Protein AF-A0A7W1W755-F1 (afdb_monomer_lite)

Foldseek 3Di:
DVVVVVVVVVCVVCLVVVLVVQLCVVCVPPDDDPVSVVSSVCSVCVVVVVVVVCVVDPDDPVVVVVVVVVVVVVVVCCCPVPVLVVVCVVPVDCVSVVVVVVVVVVVVVVCVVVVD

Radius of gyration: 16.82 Å; chains: 1; bounding box: 41×35×42 Å

Structure (mmCIF, N/CA/C/O backbone):
data_AF-A0A7W1W755-F1
#
_entry.id   AF-A0A7W1W755-F1
#
loop_
_atom_site.group_PDB
_atom_site.id
_atom_site.type_symbol
_atom_site.label_atom_id
_atom_site.label_alt_id
_atom_site.label_comp_id
_atom_site.label_asym_id
_atom_site.label_entity_id
_atom_site.label_seq_id
_atom_site.pdbx_PDB_ins_code
_atom_site.Cartn_x
_atom_site.Cartn_y
_atom_site.Cartn_z
_atom_site.occupancy
_atom_site.B_iso_or_equiv
_atom_site.auth_seq_id
_atom_site.auth_comp_id
_atom_site.auth_asym_id
_atom_site.auth_atom_id
_atom_site.pdbx_PDB_model_num
ATOM 1 N N . TRP A 1 1 ? -17.852 11.282 8.124 1.00 56.34 1 TRP A N 1
ATOM 2 C CA . TRP A 1 1 ? -18.049 11.391 6.661 1.00 56.34 1 TRP A CA 1
ATOM 3 C C . TRP A 1 1 ? -16.796 11.855 5.927 1.00 56.34 1 TRP A C 1
ATOM 5 O O . TRP A 1 1 ? -16.385 11.156 5.014 1.00 56.34 1 TRP A O 1
ATOM 15 N N . GLN A 1 2 ? -16.141 12.948 6.346 1.00 71.06 2 GLN A N 1
ATOM 16 C CA . GLN A 1 2 ? -14.905 13.447 5.709 1.00 71.06 2 GLN A CA 1
ATOM 17 C C . GLN A 1 2 ? -13.780 12.397 5.659 1.00 71.06 2 GLN A C 1
ATOM 19 O O . GLN A 1 2 ? -13.247 12.132 4.588 1.00 71.06 2 GLN A O 1
ATOM 24 N N . THR A 1 3 ? -13.497 11.714 6.773 1.00 75.06 3 THR A N 1
ATOM 25 C CA . THR A 1 3 ? -12.468 10.658 6.835 1.00 75.06 3 THR A CA 1
ATOM 26 C C . THR A 1 3 ? -12.786 9.468 5.928 1.00 75.06 3 THR A C 1
ATOM 28 O O . THR A 1 3 ? -11.896 8.939 5.283 1.00 75.06 3 THR A O 1
ATOM 31 N N . GLY A 1 4 ? -14.059 9.072 5.820 1.00 80.62 4 GLY A N 1
ATOM 32 C CA . GLY A 1 4 ? -14.472 7.958 4.960 1.00 80.62 4 GLY A CA 1
ATOM 33 C C . GLY A 1 4 ? -14.299 8.264 3.472 1.00 80.62 4 GLY A C 1
ATOM 34 O O . GLY A 1 4 ? -13.825 7.412 2.731 1.00 80.62 4 GLY A O 1
ATOM 35 N N . LEU A 1 5 ? -14.615 9.492 3.044 1.00 83.75 5 LEU A N 1
ATOM 36 C CA . LEU A 1 5 ? -14.383 9.932 1.666 1.00 83.75 5 LEU A CA 1
ATOM 37 C C . LEU A 1 5 ? -12.885 10.009 1.344 1.00 83.75 5 LEU A C 1
ATOM 39 O O . LEU A 1 5 ? -12.470 9.575 0.275 1.00 83.75 5 LEU A O 1
ATOM 43 N N . LEU A 1 6 ? -12.075 10.521 2.275 1.00 82.38 6 LEU A N 1
ATOM 44 C CA . LEU A 1 6 ? -10.618 10.562 2.127 1.00 82.38 6 LEU A CA 1
ATOM 45 C C . LEU A 1 6 ? -10.026 9.156 2.014 1.00 82.38 6 LEU A C 1
ATOM 47 O O . LEU A 1 6 ? -9.216 8.913 1.126 1.00 82.38 6 LEU A O 1
ATOM 51 N N . VAL A 1 7 ? -10.467 8.224 2.863 1.00 83.56 7 VAL A N 1
ATOM 52 C CA . VAL A 1 7 ? -10.049 6.817 2.795 1.00 83.56 7 VAL A CA 1
ATOM 53 C C . VAL A 1 7 ? -10.494 6.185 1.477 1.00 83.56 7 VAL A C 1
ATOM 55 O O . VAL A 1 7 ? -9.684 5.534 0.833 1.00 83.56 7 VAL A O 1
ATOM 58 N N . ALA A 1 8 ? -11.727 6.418 1.021 1.00 85.62 8 ALA A N 1
ATOM 59 C CA . ALA A 1 8 ? -12.209 5.887 -0.255 1.00 85.62 8 ALA A CA 1
ATOM 60 C C . ALA A 1 8 ? -11.395 6.410 -1.451 1.00 85.62 8 ALA A C 1
ATOM 62 O O . ALA A 1 8 ? -11.004 5.631 -2.316 1.00 85.62 8 ALA A O 1
ATOM 63 N N . LEU A 1 9 ? -11.092 7.712 -1.482 1.00 84.75 9 LEU A N 1
ATOM 64 C CA . LEU A 1 9 ? -10.237 8.306 -2.513 1.00 84.75 9 LEU A CA 1
ATOM 65 C C . LEU A 1 9 ? -8.808 7.761 -2.449 1.00 84.75 9 LEU A C 1
ATOM 67 O O . LEU A 1 9 ? -8.227 7.466 -3.490 1.00 84.75 9 LEU A O 1
ATOM 71 N N . ALA A 1 10 ? -8.257 7.602 -1.244 1.00 84.00 10 ALA A N 1
ATOM 72 C CA . ALA A 1 10 ? -6.941 7.010 -1.050 1.00 84.00 10 ALA A CA 1
ATOM 73 C C . ALA A 1 10 ? -6.904 5.566 -1.560 1.00 84.00 10 ALA A C 1
ATOM 75 O O . ALA A 1 10 ? -5.961 5.225 -2.268 1.00 84.00 10 ALA A O 1
ATOM 76 N N . VAL A 1 11 ? -7.928 4.756 -1.256 1.00 88.62 11 VAL A N 1
ATOM 77 C CA . VAL A 1 11 ? -8.095 3.388 -1.773 1.00 88.62 11 VAL A CA 1
ATOM 78 C C . VAL A 1 11 ? -8.088 3.391 -3.293 1.00 88.62 11 VAL A C 1
ATOM 80 O O . VAL A 1 11 ? -7.183 2.817 -3.879 1.00 88.62 11 VAL A O 1
ATOM 83 N N . VAL A 1 12 ? -8.985 4.140 -3.936 1.00 87.19 12 VAL A N 1
ATOM 84 C CA . VAL A 1 12 ? -9.052 4.210 -5.409 1.00 87.19 12 VAL A CA 1
ATOM 85 C C . VAL A 1 12 ? -7.715 4.629 -6.039 1.00 87.19 12 VAL A C 1
ATOM 87 O O . VAL A 1 12 ? -7.319 4.092 -7.076 1.00 87.19 12 VAL A O 1
ATOM 90 N N . ALA A 1 13 ? -7.010 5.581 -5.420 1.00 84.88 13 ALA A N 1
ATOM 91 C CA . ALA A 1 13 ? -5.747 6.089 -5.942 1.00 84.88 13 ALA A CA 1
ATOM 92 C C . ALA A 1 13 ? -4.637 5.023 -5.974 1.00 84.88 13 ALA A C 1
ATOM 94 O O . ALA A 1 13 ? -3.887 4.976 -6.951 1.00 84.88 13 ALA A O 1
ATOM 95 N N . HIS A 1 14 ? -4.521 4.174 -4.945 1.00 81.88 14 HIS A N 1
ATOM 96 C CA . HIS A 1 14 ? -3.478 3.139 -4.908 1.00 81.88 14 HIS A CA 1
ATOM 97 C C . HIS A 1 14 ? -3.919 1.793 -5.492 1.00 81.88 14 HIS A C 1
ATOM 99 O O . HIS A 1 14 ? -3.080 1.127 -6.088 1.00 81.88 14 HIS A O 1
ATOM 105 N N . ASP A 1 15 ? -5.210 1.452 -5.449 1.00 87.94 15 ASP A N 1
ATOM 106 C CA . ASP A 1 15 ? -5.773 0.220 -6.035 1.00 87.94 15 ASP A CA 1
ATOM 107 C C . ASP A 1 15 ? -5.490 0.139 -7.548 1.00 87.94 15 ASP A C 1
ATOM 109 O O . ASP A 1 15 ? -5.198 -0.913 -8.104 1.00 87.94 15 ASP A O 1
ATOM 113 N N . SER A 1 16 ? -5.428 1.295 -8.222 1.00 83.00 16 SER A N 1
ATOM 114 C CA . SER A 1 16 ? -4.989 1.376 -9.625 1.00 83.00 16 SER A CA 1
ATOM 115 C C . SER A 1 16 ? -3.539 0.903 -9.830 1.00 83.00 16 SER A C 1
ATOM 117 O O . SER A 1 16 ? -3.210 0.315 -10.862 1.00 83.00 16 SER A O 1
ATOM 119 N N . SER A 1 17 ? -2.658 1.183 -8.867 1.00 84.62 17 SER A N 1
ATOM 120 C CA . SER A 1 17 ? -1.252 0.759 -8.900 1.00 84.62 17 SER A CA 1
ATOM 121 C C . SER A 1 17 ? -1.103 -0.711 -8.501 1.00 84.62 17 SER A C 1
ATOM 123 O O . SER A 1 17 ? -0.311 -1.422 -9.122 1.00 84.62 17 SER A O 1
ATOM 125 N N . ASP A 1 18 ? -1.893 -1.176 -7.531 1.00 86.75 18 ASP A N 1
ATOM 126 C CA . ASP A 1 18 ? -1.929 -2.580 -7.108 1.00 86.75 18 ASP A CA 1
ATOM 127 C C . ASP A 1 18 ? -2.455 -3.485 -8.227 1.00 86.75 18 ASP A C 1
ATOM 129 O O . ASP A 1 18 ? -1.819 -4.494 -8.541 1.00 86.75 18 ASP A O 1
ATOM 133 N N . GLY A 1 19 ? -3.493 -3.061 -8.951 1.00 87.06 19 GLY A N 1
ATOM 134 C CA . GLY A 1 19 ? -3.983 -3.761 -10.135 1.00 87.06 19 GLY A CA 1
ATOM 135 C C . GLY A 1 19 ? -2.907 -3.921 -11.213 1.00 87.06 19 GLY A C 1
ATOM 136 O O . GLY A 1 19 ? -2.712 -5.023 -11.728 1.00 87.06 19 GLY A O 1
ATOM 137 N N . LEU A 1 20 ? -2.143 -2.859 -11.516 1.00 86.00 20 LEU A N 1
ATOM 138 C CA . LEU A 1 20 ? -1.012 -2.916 -12.458 1.00 86.00 20 LEU A CA 1
ATOM 139 C C . LEU A 1 20 ? 0.096 -3.869 -11.985 1.00 86.00 20 LEU A C 1
ATOM 141 O O . LEU A 1 20 ? 0.632 -4.633 -12.792 1.00 86.00 20 LEU A O 1
ATOM 145 N N . ASN A 1 21 ? 0.425 -3.842 -10.692 1.00 85.50 21 ASN A N 1
ATOM 146 C CA . ASN A 1 21 ? 1.412 -4.739 -10.094 1.00 85.50 21 ASN A CA 1
ATOM 147 C C . ASN A 1 21 ? 0.952 -6.206 -10.159 1.00 85.50 21 ASN A C 1
ATOM 149 O O . ASN A 1 21 ? 1.718 -7.086 -10.555 1.00 85.50 21 ASN A O 1
ATOM 153 N N . THR A 1 22 ? -0.324 -6.459 -9.865 1.00 89.50 22 THR A N 1
ATOM 154 C CA . THR A 1 22 ? -0.958 -7.777 -9.947 1.00 89.50 22 THR A CA 1
ATOM 155 C C . THR A 1 22 ? -0.844 -8.351 -11.355 1.00 89.50 22 THR A C 1
ATOM 157 O O . THR A 1 22 ? -0.351 -9.474 -11.510 1.00 89.50 22 THR A O 1
ATOM 160 N N . ILE A 1 23 ? -1.191 -7.584 -12.402 1.00 89.94 23 ILE A N 1
ATOM 161 C CA . ILE A 1 23 ? -1.034 -8.100 -13.771 1.00 89.94 23 ILE A CA 1
ATOM 162 C C . ILE A 1 23 ? 0.432 -8.374 -14.079 1.00 89.94 23 ILE A C 1
ATOM 164 O O . ILE A 1 23 ? 0.733 -9.379 -14.720 1.00 89.94 23 ILE A O 1
ATOM 168 N N . LEU A 1 24 ? 1.340 -7.480 -13.676 1.00 86.56 24 LEU A N 1
ATOM 169 C CA . LEU A 1 24 ? 2.754 -7.589 -14.023 1.00 86.56 24 LEU A CA 1
ATOM 170 C C . LEU A 1 24 ? 3.361 -8.861 -13.428 1.00 86.56 24 LEU A C 1
ATOM 172 O O . LEU A 1 24 ? 4.111 -9.559 -14.107 1.00 86.56 24 LEU A O 1
ATOM 176 N N . ILE A 1 25 ? 2.995 -9.195 -12.191 1.00 87.31 25 ILE A N 1
ATOM 177 C CA . ILE A 1 25 ? 3.456 -10.403 -11.500 1.00 87.31 25 ILE A CA 1
ATOM 178 C C . ILE A 1 25 ? 2.889 -11.668 -12.158 1.00 87.31 25 ILE A C 1
ATOM 180 O O . ILE A 1 25 ? 3.625 -12.637 -12.362 1.00 87.31 25 ILE A O 1
ATOM 184 N N . ILE A 1 26 ? 1.599 -11.666 -12.504 1.00 90.62 26 ILE A N 1
ATOM 185 C CA . ILE A 1 26 ? 0.914 -12.844 -13.059 1.00 90.62 26 ILE A CA 1
ATOM 186 C C . ILE A 1 26 ? 1.360 -13.117 -14.495 1.00 90.62 26 ILE A C 1
ATOM 188 O O . ILE A 1 26 ? 1.705 -14.248 -14.833 1.00 90.62 26 ILE A O 1
ATOM 192 N N . THR A 1 27 ? 1.397 -12.075 -15.323 1.00 91.00 27 THR A N 1
ATOM 193 C CA . THR A 1 27 ? 1.777 -12.178 -16.739 1.00 91.00 27 THR A CA 1
ATOM 194 C C . THR A 1 27 ? 3.287 -12.245 -16.939 1.00 91.00 27 THR A C 1
ATOM 196 O O . THR A 1 27 ? 3.748 -12.685 -17.987 1.00 91.00 27 THR A O 1
ATOM 199 N N . ARG A 1 28 ? 4.081 -11.786 -15.960 1.00 86.75 28 ARG A N 1
ATOM 200 C CA . ARG A 1 28 ? 5.540 -11.603 -16.079 1.00 86.75 28 ARG A CA 1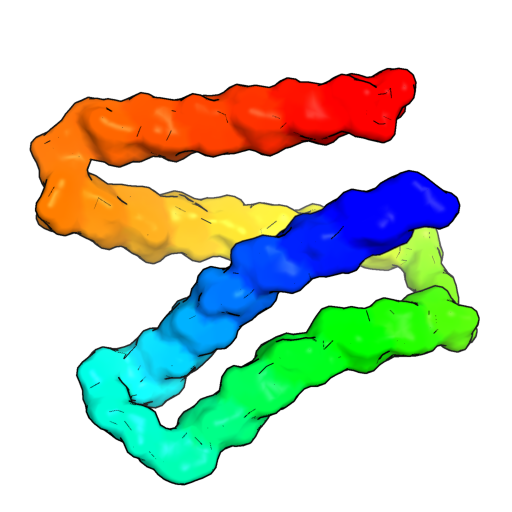
ATOM 201 C C . ARG A 1 28 ? 5.947 -10.744 -17.284 1.00 86.75 28 ARG A C 1
ATOM 203 O O . ARG A 1 28 ? 7.047 -10.898 -17.808 1.00 86.75 28 ARG A O 1
ATOM 210 N N . GLY A 1 29 ? 5.066 -9.835 -17.707 1.00 83.06 29 GLY A N 1
ATOM 211 C CA . GLY A 1 29 ? 5.274 -8.956 -18.860 1.00 83.06 29 GLY A CA 1
ATOM 212 C C . GLY A 1 29 ? 4.773 -9.506 -20.199 1.00 83.06 29 GLY A C 1
ATOM 213 O O . GLY A 1 29 ? 4.910 -8.817 -21.208 1.00 83.06 29 GLY A O 1
ATOM 214 N N . GLU A 1 30 ? 4.179 -10.701 -20.223 1.00 90.19 30 GLU A N 1
ATOM 215 C CA . GLU A 1 30 ? 3.511 -11.247 -21.409 1.00 90.19 30 GLU A CA 1
ATOM 216 C C . GLU A 1 30 ? 2.120 -10.611 -21.638 1.00 90.19 30 GLU A C 1
ATOM 218 O O . GLU A 1 30 ? 1.543 -10.003 -20.730 1.00 90.19 30 GLU A O 1
ATOM 223 N N . PRO A 1 31 ? 1.539 -10.732 -22.848 1.00 89.75 31 PRO A N 1
ATOM 224 C CA . PRO A 1 31 ? 0.178 -10.270 -23.113 1.00 89.75 31 PRO A CA 1
ATOM 225 C C . PRO A 1 31 ? -0.858 -10.951 -22.205 1.00 89.75 31 PRO A C 1
ATOM 227 O O . PRO A 1 31 ? -0.789 -12.158 -21.985 1.00 89.75 31 PRO A O 1
ATOM 230 N N . LEU A 1 32 ? -1.862 -10.192 -21.743 1.00 89.25 32 LEU A N 1
ATOM 231 C CA . LEU A 1 32 ? -2.931 -10.715 -20.881 1.00 89.25 32 LEU A CA 1
ATOM 232 C C . LEU A 1 32 ? -3.622 -11.943 -21.487 1.00 89.25 32 LEU A C 1
ATOM 234 O O . LEU A 1 32 ? -4.199 -11.878 -22.580 1.00 89.25 32 LEU A O 1
ATOM 238 N N . ALA A 1 33 ? -3.694 -13.018 -20.707 1.00 92.00 33 ALA A N 1
ATOM 239 C CA . ALA A 1 33 ? -4.611 -14.115 -20.949 1.00 92.00 33 ALA A CA 1
ATOM 240 C C . ALA A 1 33 ? -5.980 -13.837 -20.304 1.00 92.00 33 ALA A C 1
ATOM 242 O O . ALA A 1 33 ? -6.122 -13.081 -19.343 1.00 92.00 33 ALA A O 1
ATOM 243 N N . LYS A 1 34 ? -7.025 -14.517 -20.797 1.00 89.00 34 LYS A N 1
ATOM 244 C CA . LYS A 1 34 ? -8.384 -14.416 -20.226 1.00 89.00 34 LYS A CA 1
ATOM 245 C C . LYS A 1 34 ? -8.439 -14.808 -18.745 1.00 89.00 34 LYS A C 1
ATOM 247 O O . LYS A 1 34 ? -9.285 -14.295 -18.022 1.00 89.00 34 LYS A O 1
ATOM 252 N N . GLY A 1 35 ? -7.564 -15.721 -18.318 1.00 89.56 35 GLY A N 1
ATOM 253 C CA . GLY A 1 35 ? -7.460 -16.159 -16.927 1.00 89.56 35 GLY A CA 1
ATOM 254 C C . GLY A 1 35 ? -6.913 -15.076 -16.001 1.00 89.56 35 GLY A C 1
ATOM 255 O O . GLY A 1 35 ? -7.354 -14.994 -14.865 1.00 89.56 35 GLY A O 1
ATOM 256 N N . ASP A 1 36 ? -6.040 -14.195 -16.489 1.00 92.12 36 ASP A N 1
ATOM 257 C CA . ASP A 1 36 ? -5.358 -13.196 -15.654 1.00 92.12 36 ASP A CA 1
ATOM 258 C C . ASP A 1 36 ? -6.314 -12.089 -15.191 1.00 92.12 36 ASP A C 1
ATOM 260 O O . ASP A 1 36 ? -6.168 -11.534 -14.103 1.00 92.12 36 ASP A O 1
ATOM 264 N N . ILE A 1 37 ? -7.362 -11.827 -15.982 1.00 91.25 37 ILE A N 1
ATOM 265 C CA . ILE A 1 37 ? -8.420 -10.856 -15.667 1.00 91.25 37 ILE A CA 1
ATOM 266 C C . ILE A 1 37 ? -9.118 -11.201 -14.346 1.00 91.25 37 ILE A C 1
ATOM 268 O O . ILE A 1 37 ? -9.562 -10.294 -13.643 1.00 91.25 37 ILE A O 1
ATOM 272 N N . ILE A 1 38 ? -9.197 -12.485 -13.969 1.00 94.31 38 ILE A N 1
ATOM 273 C CA . ILE A 1 38 ? -9.839 -12.867 -12.706 1.00 94.31 38 ILE A CA 1
ATOM 274 C C . ILE A 1 38 ? -9.121 -12.252 -11.508 1.00 94.31 38 ILE A C 1
ATOM 276 O O . ILE A 1 38 ? -9.778 -11.834 -10.562 1.00 94.31 38 ILE A O 1
ATOM 280 N N . PHE A 1 39 ? -7.795 -12.134 -11.563 1.00 92.69 39 PHE A N 1
ATOM 281 C CA . PHE A 1 39 ? -7.019 -11.555 -10.479 1.00 92.69 39 PHE A CA 1
ATOM 282 C C . PHE A 1 39 ? -7.234 -10.049 -10.383 1.00 92.69 39 PHE A C 1
ATOM 284 O O . PHE A 1 39 ? -7.366 -9.547 -9.278 1.00 92.69 39 PHE A O 1
ATOM 291 N N . LEU A 1 40 ? -7.380 -9.353 -11.515 1.00 91.88 40 LEU A N 1
ATOM 292 C CA . LEU A 1 40 ? -7.731 -7.931 -11.525 1.00 91.88 40 LEU A CA 1
ATOM 293 C C . LEU A 1 40 ? -9.142 -7.683 -10.965 1.00 91.88 40 LEU A C 1
ATOM 295 O O . LEU A 1 40 ? -9.375 -6.700 -10.271 1.00 91.88 40 LEU A O 1
ATOM 299 N N . ILE A 1 41 ? -10.090 -8.585 -11.242 1.00 93.06 41 ILE A N 1
ATOM 300 C CA . ILE A 1 41 ? -11.439 -8.517 -10.662 1.00 93.06 41 ILE A CA 1
ATOM 301 C C . ILE A 1 41 ? -11.390 -8.780 -9.154 1.00 93.06 41 ILE A C 1
ATOM 303 O O . ILE A 1 41 ? -12.053 -8.081 -8.392 1.00 93.06 41 ILE A O 1
ATOM 307 N N . LEU A 1 42 ? -10.633 -9.791 -8.721 1.00 94.31 42 LEU A N 1
ATOM 308 C CA . LEU A 1 42 ? -10.487 -10.116 -7.303 1.00 94.31 42 LEU A CA 1
ATOM 309 C C . LEU A 1 42 ? -9.833 -8.968 -6.530 1.00 94.31 42 LEU A C 1
ATOM 311 O O . LEU A 1 42 ? -10.315 -8.637 -5.451 1.00 94.31 42 LEU A O 1
ATOM 315 N N . ASP A 1 43 ? -8.800 -8.355 -7.104 1.00 92.31 43 ASP A N 1
ATOM 316 C CA . ASP A 1 43 ? -8.118 -7.170 -6.583 1.00 92.31 43 ASP A CA 1
ATOM 317 C C . ASP A 1 43 ? -9.104 -6.004 -6.406 1.00 92.31 43 ASP A C 1
ATOM 319 O O . ASP A 1 43 ? -9.384 -5.613 -5.278 1.00 92.31 43 ASP A O 1
ATOM 323 N N . ALA A 1 44 ? -9.795 -5.587 -7.474 1.00 91.88 44 ALA A N 1
ATOM 324 C CA . ALA A 1 44 ? -10.749 -4.470 -7.429 1.00 91.88 44 ALA A CA 1
ATOM 325 C C . ALA A 1 44 ? -11.948 -4.690 -6.479 1.00 91.88 44 ALA A C 1
ATOM 327 O O . ALA A 1 44 ? -12.543 -3.740 -5.960 1.00 91.88 44 ALA A O 1
ATOM 328 N N . VAL A 1 45 ? -12.364 -5.944 -6.263 1.00 94.31 45 VAL A N 1
ATOM 329 C CA . VAL A 1 45 ? -13.489 -6.279 -5.370 1.00 94.31 45 VAL A CA 1
ATOM 330 C C . VAL A 1 45 ? -13.039 -6.404 -3.911 1.00 94.31 45 VAL A C 1
ATOM 332 O O . VAL A 1 45 ? -13.856 -6.190 -3.008 1.00 94.31 45 VAL A O 1
ATOM 335 N N . ALA A 1 46 ? -11.768 -6.713 -3.644 1.00 92.69 46 ALA A N 1
ATOM 336 C CA . ALA A 1 46 ? -11.271 -6.956 -2.293 1.00 92.69 46 ALA A CA 1
ATOM 337 C C . ALA A 1 46 ? -11.476 -5.763 -1.331 1.00 92.69 46 ALA A C 1
ATOM 339 O O . ALA A 1 46 ? -11.987 -6.002 -0.230 1.00 92.69 46 ALA A O 1
ATOM 340 N N . PRO A 1 47 ? -11.205 -4.491 -1.703 1.00 90.31 47 PRO A N 1
ATOM 341 C CA . PRO A 1 47 ? -11.465 -3.346 -0.830 1.00 90.31 47 PRO A CA 1
ATOM 342 C C . PRO A 1 47 ? -12.953 -3.152 -0.526 1.00 90.31 47 PRO A C 1
ATOM 344 O O . PRO A 1 47 ? -13.326 -2.860 0.612 1.00 90.31 47 PRO A O 1
ATOM 347 N N . VAL A 1 48 ? -13.821 -3.357 -1.523 1.00 91.44 48 VAL A N 1
ATOM 348 C CA . VAL A 1 48 ? -15.280 -3.258 -1.355 1.00 91.44 48 VAL A CA 1
ATOM 349 C C . VAL A 1 48 ? -15.770 -4.337 -0.396 1.00 91.44 48 VAL A C 1
ATOM 351 O O . VAL A 1 48 ? -16.517 -4.049 0.542 1.00 91.44 48 VAL A O 1
ATOM 354 N N . PHE A 1 49 ? -15.312 -5.573 -0.592 1.00 92.88 49 PHE A N 1
ATOM 355 C CA . PHE A 1 49 ? -15.645 -6.692 0.278 1.00 92.88 49 PHE A CA 1
ATOM 356 C C . PHE A 1 49 ? -15.144 -6.468 1.710 1.00 92.88 49 PHE A C 1
ATOM 358 O O . PHE A 1 49 ? -15.911 -6.643 2.656 1.00 92.88 49 PHE A O 1
ATOM 365 N N . GLY A 1 50 ? -13.898 -6.017 1.883 1.00 89.62 50 GLY A N 1
ATOM 366 C CA . GLY A 1 50 ? -13.329 -5.681 3.190 1.00 89.62 50 GLY A CA 1
ATOM 367 C C . GLY A 1 50 ? -14.093 -4.558 3.896 1.00 89.62 50 GLY A C 1
ATOM 368 O O . GLY A 1 50 ? -14.382 -4.665 5.089 1.00 89.62 50 GLY A O 1
ATOM 369 N N . GLY A 1 51 ? -14.498 -3.521 3.156 1.00 88.69 51 GLY A N 1
ATOM 370 C CA . GLY A 1 51 ? -15.324 -2.429 3.669 1.00 88.69 51 GLY A CA 1
ATOM 371 C C . GLY A 1 51 ? -16.701 -2.896 4.145 1.00 88.69 51 GLY A C 1
ATOM 372 O O . GLY A 1 51 ? -17.130 -2.513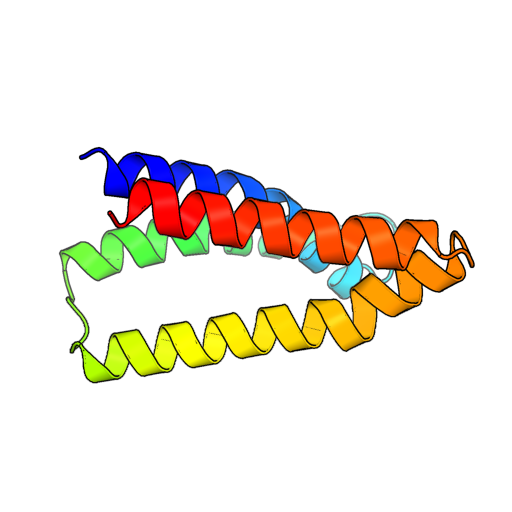 5.231 1.00 88.69 51 GLY A O 1
ATOM 373 N N . ILE A 1 52 ? -17.370 -3.766 3.380 1.00 91.25 52 ILE A N 1
ATOM 374 C CA . ILE A 1 52 ? -18.651 -4.373 3.781 1.00 91.25 52 ILE A CA 1
ATOM 375 C C . ILE A 1 52 ? -18.461 -5.271 5.006 1.00 91.25 52 ILE A C 1
ATOM 377 O O . ILE A 1 52 ? -19.251 -5.202 5.948 1.00 91.25 52 ILE A O 1
ATOM 381 N N . LEU A 1 53 ? -17.410 -6.093 5.024 1.00 90.69 53 LEU A N 1
ATOM 382 C CA . LEU A 1 53 ? -17.122 -6.989 6.140 1.00 90.69 53 LEU A CA 1
ATOM 383 C C . LEU A 1 53 ? -16.905 -6.204 7.439 1.00 90.69 53 LEU A C 1
ATOM 385 O O . LEU A 1 53 ? -17.424 -6.605 8.479 1.00 90.69 53 LEU A O 1
ATOM 389 N N . ALA A 1 54 ? -16.235 -5.051 7.366 1.00 86.69 54 ALA A N 1
ATOM 390 C CA . ALA A 1 54 ? -16.022 -4.160 8.504 1.00 86.69 54 ALA A CA 1
ATOM 391 C C . ALA A 1 54 ? -17.320 -3.553 9.075 1.00 86.69 54 ALA A C 1
ATOM 393 O O . ALA A 1 54 ? -17.327 -3.129 10.229 1.00 86.69 54 ALA A O 1
ATOM 394 N N . LEU A 1 55 ? -18.424 -3.529 8.312 1.00 87.50 55 LEU A N 1
ATOM 395 C CA . LEU A 1 55 ? -19.741 -3.110 8.819 1.00 87.50 55 LEU A CA 1
ATOM 396 C C . LEU A 1 55 ? -20.395 -4.179 9.703 1.00 87.50 55 LEU A C 1
ATOM 398 O O . LEU A 1 55 ? -21.207 -3.849 10.564 1.00 87.50 55 LEU A O 1
ATOM 402 N N . VAL A 1 56 ? -20.065 -5.452 9.474 1.00 89.50 56 VAL A N 1
ATOM 403 C CA . VAL A 1 56 ? 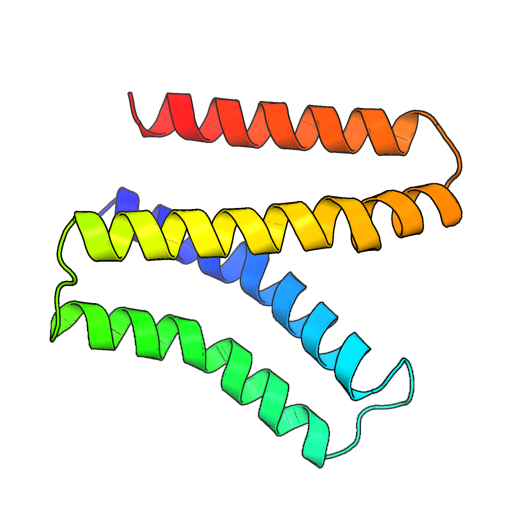-20.649 -6.601 10.187 1.00 89.50 56 VAL A CA 1
ATOM 404 C C . VAL A 1 56 ? -19.730 -7.072 11.314 1.00 89.50 56 VAL A C 1
ATOM 406 O O . VAL A 1 56 ? -20.198 -7.440 12.390 1.00 89.50 56 VAL A O 1
ATOM 409 N N . PHE A 1 57 ? -18.419 -7.025 11.084 1.00 85.75 57 PHE A N 1
ATOM 410 C CA . PHE A 1 57 ? -17.378 -7.427 12.020 1.00 85.75 57 PHE A CA 1
ATOM 411 C C . PHE A 1 57 ? -16.397 -6.277 12.223 1.00 85.75 57 PHE A C 1
ATOM 413 O O . PHE A 1 57 ? -15.513 -6.053 11.398 1.00 85.75 57 PHE A O 1
ATOM 420 N N . LEU A 1 58 ? -16.519 -5.572 13.351 1.00 82.44 58 LEU A N 1
ATOM 421 C CA . LEU A 1 58 ? -15.509 -4.599 13.752 1.00 82.44 58 LEU A CA 1
ATOM 422 C C . LEU A 1 58 ? -14.335 -5.338 14.413 1.00 82.44 58 LEU A C 1
ATOM 424 O O . LEU A 1 58 ? -14.519 -5.927 15.484 1.00 82.44 58 LEU A O 1
ATOM 428 N N . PRO A 1 59 ? -13.129 -5.327 13.815 1.00 81.38 59 PRO A N 1
ATOM 429 C CA . PRO A 1 59 ? -11.957 -5.904 14.453 1.00 81.38 59 PRO A CA 1
ATOM 430 C C . PRO A 1 59 ? -11.627 -5.143 15.741 1.00 81.38 59 PRO A C 1
ATOM 432 O O . PRO A 1 59 ? -11.856 -3.937 15.853 1.00 81.38 59 PRO A O 1
ATOM 435 N N . SER A 1 60 ? -11.048 -5.844 16.720 1.00 91.06 60 SER A N 1
ATOM 436 C CA . SER A 1 60 ? -10.515 -5.180 17.910 1.00 91.06 60 SER A CA 1
ATOM 437 C C . SER A 1 60 ? -9.439 -4.169 17.508 1.00 91.06 60 SER A C 1
ATOM 439 O O . SER A 1 60 ? -8.751 -4.344 16.501 1.00 91.06 60 SER A O 1
ATOM 441 N N . GLN A 1 61 ? -9.251 -3.124 18.315 1.00 90.06 61 GLN A N 1
ATOM 442 C CA . GLN A 1 61 ? -8.250 -2.091 18.038 1.00 90.06 61 GLN A CA 1
ATOM 443 C C . GLN A 1 61 ? -6.847 -2.686 17.837 1.00 90.06 61 GLN A C 1
ATOM 445 O O . GLN A 1 61 ? -6.121 -2.266 16.940 1.00 90.06 61 GLN A O 1
ATOM 450 N N . THR A 1 62 ? -6.493 -3.712 18.616 1.00 94.19 62 THR A N 1
ATOM 451 C CA . THR A 1 62 ? -5.229 -4.441 18.468 1.00 94.19 62 THR A CA 1
ATOM 452 C C . THR A 1 62 ? -5.158 -5.202 17.147 1.00 94.19 62 THR A C 1
ATOM 454 O O . THR A 1 62 ? -4.142 -5.124 16.464 1.00 94.19 62 THR A O 1
ATOM 457 N N . ALA A 1 63 ? -6.221 -5.912 16.757 1.00 90.44 63 ALA A N 1
ATOM 458 C CA . ALA A 1 63 ? -6.247 -6.648 15.493 1.00 90.44 63 ALA A CA 1
ATOM 459 C C . ALA A 1 63 ? -6.138 -5.700 14.290 1.00 90.44 63 ALA A C 1
ATOM 461 O O . ALA A 1 63 ? -5.369 -5.964 13.368 1.00 90.44 63 ALA A O 1
ATOM 462 N N . LEU A 1 64 ? -6.842 -4.565 14.335 1.00 88.62 64 LEU A N 1
ATOM 463 C CA . LEU A 1 64 ? -6.745 -3.528 13.313 1.00 88.62 64 LEU A CA 1
ATOM 464 C C . LEU A 1 64 ? -5.335 -2.927 13.253 1.00 88.62 64 LEU A C 1
ATOM 466 O O . LEU A 1 64 ? -4.779 -2.796 12.169 1.00 88.62 64 LEU A O 1
ATOM 470 N N . ALA A 1 65 ? -4.730 -2.607 14.401 1.00 90.19 65 ALA A N 1
ATOM 471 C CA . ALA A 1 65 ? -3.370 -2.074 14.453 1.00 90.19 65 ALA A CA 1
ATOM 472 C C . ALA A 1 65 ? -2.341 -3.060 13.879 1.00 90.19 65 ALA A C 1
ATOM 474 O O . ALA A 1 65 ? -1.473 -2.654 13.110 1.00 90.19 65 ALA A O 1
ATOM 475 N N . VAL A 1 66 ? -2.461 -4.354 14.198 1.00 94.62 66 VAL A N 1
ATOM 476 C CA . VAL A 1 66 ? -1.603 -5.409 13.634 1.00 94.62 66 VAL A CA 1
ATOM 477 C C . VAL A 1 66 ? -1.800 -5.523 12.123 1.00 94.62 66 VAL A C 1
ATOM 479 O O . VAL A 1 66 ? -0.816 -5.586 11.390 1.00 94.62 66 VAL A O 1
ATOM 482 N N . PHE A 1 67 ? -3.046 -5.504 11.646 1.00 89.00 67 PHE A N 1
ATOM 483 C CA . PHE A 1 67 ? -3.346 -5.567 10.216 1.00 89.00 67 PHE A CA 1
ATOM 484 C C . PHE A 1 67 ? -2.766 -4.367 9.456 1.00 89.00 67 PHE A C 1
ATOM 486 O O . PHE A 1 67 ? -2.102 -4.544 8.437 1.00 89.00 67 PHE A O 1
ATOM 493 N N . LEU A 1 68 ? -2.945 -3.153 9.982 1.00 89.31 68 LEU A N 1
ATOM 494 C CA . LEU A 1 68 ? -2.389 -1.934 9.394 1.00 89.31 68 LEU A CA 1
ATOM 495 C C . LEU A 1 68 ? -0.856 -1.928 9.423 1.00 89.31 68 LEU A C 1
ATOM 497 O O . LEU A 1 68 ? -0.238 -1.523 8.442 1.00 89.31 68 LEU A O 1
ATOM 501 N N . ALA A 1 69 ? -0.234 -2.404 10.506 1.00 93.25 69 ALA A N 1
ATOM 502 C CA . ALA A 1 69 ? 1.220 -2.530 10.594 1.00 93.25 69 ALA A CA 1
ATOM 503 C C . ALA A 1 69 ? 1.768 -3.534 9.568 1.00 93.25 69 ALA A C 1
ATOM 505 O O . ALA A 1 69 ? 2.780 -3.264 8.922 1.00 93.25 69 ALA A O 1
ATOM 506 N N . LEU A 1 70 ? 1.080 -4.664 9.381 1.00 94.12 70 LEU A N 1
ATOM 507 C CA . LEU A 1 70 ? 1.430 -5.659 8.371 1.00 94.12 70 LEU A CA 1
ATOM 508 C C . LEU A 1 70 ? 1.302 -5.082 6.952 1.00 94.12 70 LEU A C 1
ATOM 510 O O . LEU A 1 70 ? 2.240 -5.195 6.164 1.00 94.12 70 LEU A O 1
ATOM 514 N N . ALA A 1 71 ? 0.184 -4.419 6.643 1.00 88.44 71 ALA A N 1
ATOM 515 C CA . ALA A 1 71 ? -0.043 -3.778 5.347 1.00 88.44 71 ALA A CA 1
ATOM 516 C C . ALA A 1 71 ? 1.006 -2.691 5.051 1.00 88.44 71 ALA A C 1
ATOM 518 O O . ALA A 1 71 ? 1.607 -2.681 3.977 1.00 88.44 71 ALA A O 1
ATOM 519 N N . ALA A 1 72 ? 1.300 -1.826 6.027 1.00 89.94 72 ALA A N 1
ATOM 520 C CA . ALA A 1 72 ? 2.357 -0.824 5.910 1.00 89.94 72 ALA A CA 1
ATOM 521 C C . ALA A 1 72 ? 3.736 -1.463 5.673 1.00 89.94 72 ALA A C 1
ATOM 523 O O . ALA A 1 72 ? 4.522 -0.953 4.875 1.00 89.94 72 ALA A O 1
ATOM 524 N N . GLY A 1 73 ? 4.017 -2.597 6.323 1.00 92.19 73 GLY A N 1
ATOM 525 C CA . GLY A 1 73 ? 5.233 -3.378 6.105 1.00 92.19 73 GLY A CA 1
ATOM 526 C C . GLY A 1 73 ? 5.357 -3.904 4.674 1.00 92.19 73 GLY A C 1
ATOM 527 O O . GLY A 1 73 ? 6.422 -3.763 4.074 1.00 92.19 73 GLY A O 1
ATOM 528 N N . PHE A 1 74 ? 4.277 -4.445 4.099 1.00 88.19 74 PHE A N 1
ATOM 529 C CA . PHE A 1 74 ? 4.265 -4.881 2.698 1.00 88.19 74 PHE A CA 1
ATOM 530 C C . PHE A 1 74 ? 4.504 -3.720 1.735 1.00 88.19 74 PHE A C 1
ATOM 532 O O . PHE A 1 74 ? 5.376 -3.826 0.876 1.00 88.19 74 PHE A O 1
ATOM 539 N N . PHE A 1 75 ? 3.816 -2.588 1.912 1.00 86.12 75 PHE A N 1
ATOM 540 C CA . PHE A 1 75 ? 4.050 -1.414 1.069 1.00 86.12 75 PHE A CA 1
ATOM 541 C C . PHE A 1 75 ? 5.491 -0.912 1.169 1.00 86.12 75 PHE A C 1
ATOM 543 O O . PHE A 1 75 ? 6.099 -0.594 0.148 1.00 86.12 75 PHE A O 1
ATOM 550 N N . LEU A 1 76 ? 6.071 -0.890 2.372 1.00 90.31 76 LEU A N 1
ATOM 551 C CA . LEU A 1 76 ? 7.464 -0.495 2.557 1.00 90.31 76 LEU A CA 1
ATOM 552 C C . LEU A 1 76 ? 8.434 -1.479 1.884 1.00 90.31 76 LEU A C 1
ATOM 554 O O . LEU A 1 76 ? 9.394 -1.049 1.241 1.00 90.31 76 LEU A O 1
ATOM 558 N N . TYR A 1 77 ? 8.185 -2.786 1.995 1.00 90.19 77 TYR A N 1
ATOM 559 C CA . TYR A 1 77 ? 8.994 -3.818 1.348 1.00 90.19 77 TYR A CA 1
ATOM 560 C C . TYR A 1 77 ? 8.955 -3.697 -0.179 1.00 90.19 77 TYR A C 1
ATOM 562 O O . TYR A 1 77 ? 10.015 -3.600 -0.797 1.00 90.19 77 TYR A O 1
ATOM 570 N N . THR A 1 78 ? 7.763 -3.617 -0.776 1.00 85.38 78 THR A N 1
ATOM 571 C CA . THR A 1 78 ? 7.588 -3.478 -2.231 1.00 85.38 78 THR A CA 1
ATOM 572 C C . THR A 1 78 ? 8.189 -2.165 -2.735 1.00 85.38 78 THR A C 1
ATOM 574 O O . THR A 1 78 ? 8.901 -2.135 -3.741 1.00 85.38 78 THR A O 1
ATOM 577 N N . ALA A 1 79 ? 7.981 -1.062 -2.005 1.00 84.94 79 ALA A N 1
ATOM 578 C CA . ALA A 1 79 ? 8.554 0.231 -2.363 1.00 84.94 79 ALA A CA 1
ATOM 579 C C . ALA A 1 79 ? 10.090 0.206 -2.390 1.00 84.94 79 ALA A C 1
ATOM 581 O O . ALA A 1 79 ? 10.696 0.805 -3.276 1.00 84.94 79 ALA A O 1
ATOM 582 N N . THR A 1 80 ? 10.724 -0.484 -1.441 1.00 89.56 80 THR A N 1
ATOM 583 C CA . THR A 1 80 ? 12.189 -0.488 -1.287 1.00 89.56 80 THR A CA 1
ATOM 584 C C . THR A 1 80 ? 12.897 -1.572 -2.094 1.00 89.56 80 THR A C 1
ATOM 586 O O . THR A 1 80 ? 14.005 -1.324 -2.567 1.00 89.56 80 THR A O 1
ATOM 589 N N . SER A 1 81 ? 12.281 -2.742 -2.267 1.00 87.31 81 SER A N 1
ATOM 590 C CA . SER A 1 81 ? 12.893 -3.895 -2.945 1.00 87.31 81 SER A CA 1
ATOM 591 C C . SER A 1 81 ? 12.635 -3.897 -4.449 1.00 87.31 81 SER A C 1
ATOM 593 O O . SER A 1 81 ? 13.522 -4.281 -5.209 1.00 87.31 81 SER A O 1
ATOM 595 N N . ASP A 1 82 ? 11.470 -3.401 -4.877 1.00 82.38 82 ASP A N 1
ATOM 596 C CA . ASP A 1 82 ? 11.039 -3.492 -6.273 1.00 82.38 82 ASP A CA 1
ATOM 597 C C . ASP A 1 82 ? 10.974 -2.106 -6.925 1.00 82.38 82 ASP A C 1
ATOM 599 O O . ASP A 1 82 ? 11.700 -1.827 -7.884 1.00 82.38 82 ASP A O 1
ATOM 603 N N . LEU A 1 83 ? 10.156 -1.197 -6.377 1.00 83.62 83 LEU A N 1
ATOM 604 C CA . LEU A 1 83 ? 9.839 0.075 -7.040 1.00 83.62 83 LEU A CA 1
ATOM 605 C C . LEU A 1 83 ? 11.025 1.045 -7.075 1.00 83.62 83 LEU A C 1
ATOM 607 O O . LEU A 1 83 ? 11.338 1.599 -8.131 1.00 83.62 83 LEU A O 1
ATOM 611 N N . LEU A 1 84 ? 11.694 1.264 -5.939 1.00 87.62 84 LEU A N 1
ATOM 612 C CA . LEU A 1 84 ? 12.804 2.214 -5.853 1.00 87.62 84 LEU A CA 1
ATOM 613 C C . LEU A 1 84 ? 14.023 1.762 -6.687 1.00 87.62 84 LEU A C 1
ATOM 615 O O . LEU A 1 84 ? 14.542 2.592 -7.441 1.00 87.62 84 LEU A O 1
ATOM 619 N N . PRO A 1 85 ? 14.461 0.484 -6.652 1.00 86.12 85 PRO A N 1
ATOM 620 C CA . PRO A 1 85 ? 15.545 0.003 -7.507 1.00 86.12 85 PRO A CA 1
ATOM 621 C C . PRO A 1 85 ? 15.188 0.006 -8.997 1.00 86.12 85 PRO A C 1
ATOM 623 O O . PRO A 1 85 ? 16.034 0.372 -9.815 1.00 86.12 85 PRO A O 1
ATOM 626 N N . GLU A 1 86 ? 13.954 -0.351 -9.376 1.00 84.69 86 GLU A N 1
ATOM 627 C CA . GLU A 1 86 ? 13.489 -0.283 -10.771 1.00 84.69 86 GLU A CA 1
ATOM 628 C C . GLU A 1 86 ? 13.481 1.163 -11.283 1.00 84.69 86 GLU A C 1
ATOM 630 O O . GLU A 1 86 ? 14.000 1.437 -12.369 1.00 84.69 86 GLU A O 1
ATOM 635 N N . ALA A 1 87 ? 12.964 2.107 -10.491 1.00 85.94 87 ALA A N 1
ATOM 636 C CA . ALA A 1 87 ? 12.980 3.525 -10.837 1.00 85.94 87 ALA A CA 1
ATOM 637 C C . ALA A 1 87 ? 14.416 4.042 -11.022 1.00 85.94 87 ALA A C 1
ATOM 639 O O . ALA A 1 87 ? 14.696 4.741 -11.998 1.00 85.94 87 ALA A O 1
ATOM 640 N N . HIS A 1 88 ? 15.342 3.639 -10.145 1.00 87.12 88 HIS A N 1
ATOM 641 C CA . HIS A 1 88 ? 16.755 4.006 -10.255 1.00 87.12 88 HIS A CA 1
ATOM 642 C C . HIS A 1 88 ? 17.447 3.345 -11.455 1.00 87.12 88 HIS A C 1
ATOM 644 O O . HIS A 1 88 ? 18.314 3.948 -12.078 1.00 87.12 88 HIS A O 1
ATOM 650 N N . ARG A 1 89 ? 17.058 2.121 -11.829 1.00 86.56 89 ARG A N 1
ATOM 651 C CA . ARG A 1 89 ? 17.560 1.466 -13.044 1.00 86.56 89 ARG A CA 1
ATOM 652 C C . ARG A 1 89 ? 17.085 2.155 -14.320 1.00 86.56 89 ARG A C 1
ATOM 654 O O . ARG A 1 89 ? 17.863 2.261 -15.265 1.00 86.56 89 ARG A O 1
ATOM 661 N N . ARG A 1 90 ? 15.827 2.604 -14.366 1.00 83.81 90 ARG A N 1
ATOM 662 C CA . ARG A 1 90 ? 15.265 3.328 -15.523 1.00 83.81 90 ARG A CA 1
ATOM 663 C C . ARG A 1 90 ? 15.787 4.757 -15.633 1.00 83.81 90 ARG A C 1
ATOM 665 O O . ARG A 1 90 ? 15.948 5.256 -16.742 1.00 83.81 90 ARG A O 1
ATOM 672 N N . SER A 1 91 ? 16.052 5.404 -14.501 1.00 81.00 91 SER A N 1
ATOM 673 C CA . SER A 1 91 ? 16.644 6.738 -14.429 1.00 81.00 91 SER A CA 1
ATOM 674 C C . SER A 1 91 ? 17.670 6.783 -13.293 1.00 81.00 91 SER A C 1
ATOM 676 O O . SER A 1 91 ? 17.305 7.107 -12.160 1.00 81.00 91 SER A O 1
ATOM 678 N N . PRO A 1 92 ? 18.950 6.463 -13.562 1.00 70.38 92 PRO A N 1
ATOM 679 C CA . PRO A 1 92 ? 20.000 6.476 -12.547 1.00 70.38 92 PRO A CA 1
ATOM 680 C C . PRO A 1 92 ? 20.374 7.921 -12.216 1.00 70.38 92 PRO A C 1
ATOM 682 O O . PRO A 1 92 ? 21.297 8.504 -12.786 1.00 70.38 92 PRO A O 1
ATOM 685 N N . SER A 1 93 ? 19.601 8.539 -11.328 1.00 80.19 93 SER A N 1
ATOM 686 C CA . SER A 1 93 ? 19.752 9.945 -10.969 1.00 80.19 93 SER A CA 1
ATOM 687 C C . SER A 1 93 ? 19.206 10.243 -9.576 1.00 80.19 93 SER A C 1
ATOM 689 O O . SER A 1 93 ? 18.264 9.618 -9.086 1.00 80.19 93 SER A O 1
ATOM 691 N N . LEU A 1 94 ? 19.751 11.298 -8.963 1.00 85.38 94 LEU A N 1
ATOM 692 C CA . LEU A 1 94 ? 19.269 11.854 -7.692 1.00 85.38 94 LEU A CA 1
ATOM 693 C C . LEU A 1 94 ? 17.797 12.296 -7.742 1.00 85.38 94 LEU A C 1
ATOM 695 O O . LEU A 1 94 ? 17.166 12.446 -6.699 1.00 85.38 94 LEU A O 1
ATOM 699 N N . THR A 1 95 ? 17.237 12.484 -8.939 1.00 86.44 95 THR A N 1
ATOM 700 C CA . THR A 1 95 ? 15.833 12.863 -9.130 1.00 86.44 95 THR A CA 1
ATOM 701 C C . THR A 1 95 ? 14.867 11.801 -8.613 1.00 86.44 95 THR A C 1
ATOM 703 O O . THR A 1 95 ? 13.844 12.172 -8.047 1.00 86.44 95 THR A O 1
ATOM 706 N N . VAL A 1 96 ? 15.195 10.506 -8.726 1.00 88.62 96 VAL A N 1
ATOM 707 C CA . VAL A 1 96 ? 14.356 9.414 -8.197 1.00 88.62 96 VAL A CA 1
ATOM 708 C C . VAL A 1 96 ? 14.309 9.471 -6.670 1.00 88.62 96 VAL A C 1
ATOM 710 O O . VAL A 1 96 ? 13.231 9.453 -6.080 1.00 88.62 96 VAL A O 1
ATOM 713 N N . SER A 1 97 ? 15.469 9.620 -6.025 1.00 87.81 97 SER A N 1
ATOM 714 C CA . SER A 1 97 ? 15.555 9.738 -4.565 1.00 87.81 97 SER A CA 1
ATOM 715 C C . SER A 1 97 ? 14.856 10.999 -4.055 1.00 87.81 97 SER A C 1
ATOM 717 O O . SER A 1 97 ? 14.146 10.949 -3.054 1.00 87.81 97 SER A O 1
ATOM 719 N N . LEU A 1 98 ? 15.006 12.125 -4.760 1.00 90.50 98 LEU A N 1
ATOM 720 C CA . LEU A 1 98 ? 14.328 13.370 -4.408 1.00 90.50 98 LEU A CA 1
ATOM 721 C C . LEU A 1 98 ? 12.806 13.246 -4.562 1.00 90.50 98 LEU A C 1
ATOM 723 O O . LEU A 1 98 ? 12.080 13.674 -3.672 1.00 90.50 98 LEU A O 1
ATOM 727 N N . ALA A 1 99 ? 12.322 12.622 -5.638 1.00 89.75 99 ALA A N 1
ATOM 728 C CA . ALA A 1 99 ? 10.897 12.367 -5.836 1.00 89.75 99 ALA A CA 1
ATOM 729 C C . ALA A 1 99 ? 10.315 11.476 -4.725 1.00 89.75 99 ALA A C 1
ATOM 731 O O . ALA A 1 99 ? 9.237 11.776 -4.213 1.00 89.75 99 ALA A O 1
ATOM 732 N N . ALA A 1 100 ? 11.044 10.439 -4.296 1.00 89.50 100 ALA A N 1
ATOM 733 C CA . ALA A 1 100 ? 10.638 9.592 -3.175 1.00 89.50 100 ALA A CA 1
ATOM 734 C C . ALA A 1 100 ? 10.541 10.388 -1.860 1.00 89.50 100 ALA A C 1
ATOM 736 O O . ALA A 1 100 ? 9.531 10.300 -1.161 1.00 89.50 100 ALA A O 1
ATOM 737 N N . ILE A 1 101 ? 11.544 11.220 -1.547 1.00 92.12 101 ILE A N 1
ATOM 738 C CA . ILE A 1 101 ? 11.522 12.091 -0.358 1.00 92.12 101 ILE A CA 1
ATOM 739 C C . ILE A 1 101 ? 10.359 13.089 -0.430 1.00 92.12 101 ILE A C 1
ATOM 741 O O . ILE A 1 101 ? 9.643 13.260 0.554 1.00 92.12 101 ILE A O 1
ATOM 745 N N . ILE A 1 102 ? 10.136 13.720 -1.586 1.00 93.38 102 ILE A N 1
ATOM 746 C CA . ILE A 1 102 ? 9.006 14.633 -1.800 1.00 93.38 102 ILE A CA 1
ATOM 747 C C . ILE A 1 102 ? 7.681 13.906 -1.551 1.00 93.38 102 ILE A C 1
ATOM 749 O O . ILE A 1 102 ? 6.832 14.433 -0.837 1.00 93.38 102 ILE A O 1
ATOM 753 N N . GLY A 1 103 ? 7.516 12.688 -2.074 1.00 88.81 103 GLY A N 1
ATOM 754 C CA . GLY A 1 103 ? 6.334 11.862 -1.827 1.00 88.81 103 GLY A CA 1
ATOM 755 C C . GLY A 1 103 ? 6.094 11.615 -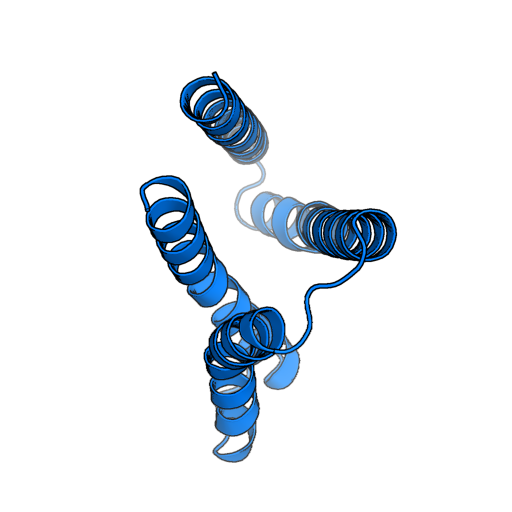0.335 1.00 88.81 103 GLY A C 1
ATOM 756 O O . GLY A 1 103 ? 4.985 11.839 0.150 1.00 88.81 103 GLY A O 1
ATOM 757 N N . VAL A 1 104 ? 7.139 11.247 0.416 1.00 90.94 104 VAL A N 1
ATOM 758 C CA . VAL A 1 104 ? 7.063 11.061 1.877 1.00 90.94 104 VAL A CA 1
ATOM 759 C C . VAL A 1 104 ? 6.646 12.351 2.587 1.00 90.94 104 VAL A C 1
ATOM 761 O O . VAL A 1 104 ? 5.773 12.312 3.451 1.00 90.94 104 VAL A O 1
ATOM 764 N N . VAL A 1 105 ? 7.227 13.496 2.218 1.00 93.56 105 VAL A N 1
ATOM 765 C CA . VAL A 1 105 ? 6.890 14.798 2.819 1.00 93.56 105 VAL A CA 1
ATOM 766 C C . VAL A 1 105 ? 5.446 15.197 2.516 1.00 93.56 105 VAL A C 1
ATOM 768 O O . VAL A 1 105 ? 4.747 15.657 3.416 1.00 93.56 105 VAL A O 1
ATOM 771 N N . ILE A 1 106 ? 4.977 14.998 1.281 1.00 90.62 106 ILE A N 1
ATOM 772 C CA . ILE A 1 106 ? 3.596 15.302 0.884 1.00 90.62 106 ILE A CA 1
ATOM 773 C C . ILE A 1 106 ? 2.610 14.435 1.666 1.00 90.62 106 ILE A C 1
ATOM 775 O O . ILE A 1 106 ? 1.663 14.968 2.241 1.00 90.62 106 ILE A O 1
ATOM 779 N N . ILE A 1 107 ? 2.835 13.119 1.723 1.00 85.38 107 ILE A N 1
ATOM 780 C CA . ILE A 1 107 ? 1.948 12.198 2.445 1.00 85.38 107 ILE A CA 1
ATOM 781 C C . ILE A 1 107 ? 1.977 12.509 3.944 1.00 85.38 107 ILE A C 1
ATOM 783 O O . ILE A 1 107 ? 0.921 12.640 4.559 1.00 85.38 107 ILE A O 1
ATOM 787 N N . GLY A 1 108 ? 3.165 12.693 4.526 1.00 86.94 108 GLY A N 1
ATOM 788 C CA . GLY A 1 108 ? 3.318 13.054 5.934 1.00 86.94 108 GLY A CA 1
ATOM 789 C C . GLY A 1 108 ? 2.608 14.365 6.276 1.00 86.94 108 GLY A C 1
ATOM 790 O O . GLY A 1 108 ? 1.862 14.419 7.249 1.00 86.94 108 GLY A O 1
ATOM 791 N N . GLY A 1 109 ? 2.772 15.394 5.441 1.00 88.50 109 GLY A N 1
ATOM 792 C CA . GLY A 1 109 ? 2.089 16.678 5.593 1.00 88.50 109 GLY A CA 1
ATOM 793 C C . GLY A 1 109 ? 0.571 16.575 5.435 1.00 88.50 109 GLY A C 1
ATOM 794 O O . GLY A 1 109 ? -0.170 17.178 6.205 1.00 88.50 109 GLY A O 1
ATOM 795 N N . ALA A 1 110 ? 0.085 15.782 4.478 1.00 82.88 110 ALA A N 1
ATOM 796 C CA . ALA A 1 110 ? -1.345 15.539 4.314 1.00 82.88 110 ALA A CA 1
ATOM 797 C C . ALA A 1 110 ? -1.940 14.849 5.552 1.00 82.88 110 ALA A C 1
ATOM 799 O O . ALA A 1 110 ? -2.994 15.258 6.031 1.00 82.88 110 ALA A O 1
ATOM 800 N N . VAL A 1 111 ? -1.251 13.849 6.111 1.00 82.44 111 VAL A N 1
ATOM 801 C CA . VAL A 1 111 ? -1.704 13.144 7.320 1.00 82.44 111 VAL A CA 1
ATOM 802 C C . VAL A 1 111 ? -1.744 14.077 8.530 1.00 82.44 111 VAL A C 1
ATOM 804 O O . VAL A 1 111 ? -2.722 14.046 9.273 1.00 82.44 111 VAL A O 1
ATOM 807 N N . THR A 1 112 ? -0.737 14.934 8.729 1.00 86.00 112 THR A N 1
ATOM 808 C CA . THR A 1 112 ? -0.744 15.877 9.860 1.00 86.00 112 THR A CA 1
ATOM 809 C C . THR A 1 112 ? -1.805 16.966 9.714 1.00 86.00 112 THR A C 1
ATOM 811 O O . THR A 1 112 ? -2.432 17.321 10.707 1.00 86.00 112 THR A O 1
ATOM 814 N N . LEU A 1 113 ? -2.053 17.459 8.496 1.00 83.44 113 LEU A N 1
ATOM 815 C CA . LEU A 1 113 ? -3.110 18.438 8.213 1.00 83.44 113 LEU A CA 1
ATOM 816 C C . LEU A 1 113 ? -4.524 17.865 8.382 1.00 83.44 113 LEU A C 1
ATOM 818 O O . LEU A 1 113 ? -5.438 18.606 8.726 1.00 83.44 113 LEU A O 1
ATOM 822 N N . LEU A 1 114 ? -4.713 16.572 8.105 1.00 75.19 114 LEU A N 1
ATOM 823 C CA . LEU A 1 114 ? -6.016 15.899 8.174 1.00 75.19 114 LEU A CA 1
ATOM 824 C C . LEU A 1 114 ? -6.307 15.259 9.539 1.00 75.19 114 LEU A C 1
ATOM 826 O O . LEU A 1 114 ? -7.468 14.986 9.841 1.00 75.19 114 LEU A O 1
ATOM 830 N N . GLY A 1 115 ? -5.268 14.959 10.322 1.00 62.16 115 GLY A N 1
ATOM 831 C CA . GLY A 1 115 ? -5.377 14.390 11.668 1.00 62.16 115 GLY A CA 1
ATOM 832 C C . GLY A 1 115 ? -5.350 15.420 12.803 1.00 62.16 115 GLY A C 1
ATOM 833 O O . GLY A 1 115 ? -5.514 15.021 13.957 1.00 62.16 115 GLY A O 1
ATOM 834 N N . GLY A 1 116 ? -5.104 16.695 12.484 1.00 47.34 116 GLY A N 1
ATOM 835 C CA . GLY A 1 116 ? -5.153 17.835 13.408 1.00 47.34 116 GLY A CA 1
ATOM 836 C C . GLY A 1 116 ? -6.531 18.471 13.534 1.00 47.34 116 GLY A C 1
ATOM 837 O O . GLY A 1 116 ? -7.361 18.300 12.614 1.00 47.34 116 GLY A O 1
#

Secondary structure (DSSP, 8-state):
-HHHHHHHHHHHHHHHHHHHHHHHHHHTTSPPPTTTHHHHHHHHHHHHHHHHHHHH----HHHHHHHHHHHHHHHHHHIIIIIHHHHHHHS-SHHHHHHHHHHHHHHHHHHHHHH-

pLDDT: mean 86.8, std 6.86, range [47.34, 94.62]

Sequence (116 aa):
WQTGLLVALAVVAHDSSDGLNTILIITRGEPLAKGDIIFLILDAVAPVFGGILALVFLPSQTALAVFLALAAGFFLYTATSDLLPEAHRRSPSLTVSLAAIIGVVIIGGAVTLLGG

=== Feature glossary ===
Each block in this record encodes a different view of the same protein. In brief:

Predicted aligned error. PAE(i, j) answers: if I align the predicted and true structures on residue i, how far off (in Å) do I expect residue j to be? A block-diagonal PAE matrix with low values on the blocks and high values off-diagonal is the signature of a multi-domain protein with confidently predicted domains but uncertain inter-domain orientation.

Contact-map, Ramachandran, and PAE plots. Plot images: a contact map (which residues are close in 3D, as an N×N binary image), a Ramachandran scatter (backbone torsion angles, revealing secondary-structure composition at a glance), and — for AlphaFold structures — a PAE heatmap (pairwise prediction confidence).

Backbone torsions (φ/ψ). φ (phi) and ψ (psi) are the two rotatable backbone dihedrals per residue: φ is the C(i-1)–N–Cα–C torsion, ψ is the N–Cα–C–N(i+1) torsion, both in degrees on (−180°, 180°]. α-helical residues cluster near (−60°, −45°); β-strand residues near (−120°, +130°). A Ramachandran plot is simply a scatter of (φ, ψ) for every residue.

Foldseek 3Di. A 3Di character summarizes, for each residue, the relative orientation of the Cα frame of its nearest spatial neighbor. Because it encodes fold topology rather than chemistry, 3Di alignments detect remote structural similarity that sequence alignment misses.

Radius of gyration, Cα contacts, bounding box. Three whole-structure scalars: the radius of gyration (RMS distance of Cα from centroid, in Å), the count of Cα–Cα contacts (pairs closer than 8 Å and separated by more than four residues in sequence — i.e. tertiary, not local, contacts), and the bounding-box dimensions. Together they distinguish compact globular folds from extended fibres or disordered chains.

Sequence. Sequence gives the chain of amino acids in standard one-letter code (A=alanine, C=cysteine, …, Y=tyrosine), read N→C. It is the only feature that is directly encoded by the gene; all structural features are derived from the folded form of this sequence.

mmCIF coordinates. Atomic coordinates in PDBx/mmCIF format — the same representation the Protein Data Bank distributes. Each line of the _atom_site loop places one backbone atom in Cartesian space (units: ångströms, origin: arbitrary).

Secondary structure (3-state, P-SEA). Three-state secondary structure (P-SEA) collapses the eight DSSP classes into helix (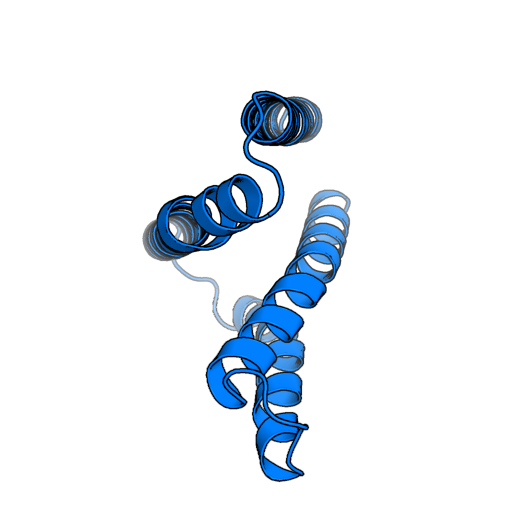a), strand (b), and coil (c). P-SEA assigns these from Cα geometry alone — distances and angles — without requiring backbone oxygens, so it works on any Cα trace.

InterPro / GO / CATH / organism. Functional annotations link the protein to curated databases. InterPro entries identify conserved domains and families by matching the sequence against member-database signatures (Pfam, PROSITE, CDD, …). Gene Ontology (GO) terms describe molecular function, biological process, and cellular component in a controlled vocabulary. CATH places the structure in a hierarchical fold classification (Class/Architecture/Topology/Homologous-superfamily). The organism is the source species.

B-factor. B-factor (Debye–Waller factor) reflects atomic displacement in the crystal lattice. It is an experimental observable (units Å²), not a prediction; low values mean the atom is pinned down, high values mean it moves or is heterogeneous across the crystal.

Rendered structure images. Structure images are PyMOL renders from six orthogonal camera directions. Cartoon representation draws helices as coils and strands as arrows; sticks shows the backbone as bonds; surface shows the solvent-excluded envelope. Rainbow coloring maps sequence position to hue (blue→red, N→C); chain coloring assigns a distinct color per polypeptide.

Solvent-accessible surface area. Solvent-accessible surface area (SASA) is the area in Å² traced out by the centre of a 1.4 Å probe sphere (a water molecule) rolled over the protein's van der Waals surface (Shrake–Rupley / Lee–Richards construction). Buried residues have near-zero SASA; fully exposed residues can exceed 200 Å². The total SASA scales roughly with the number of surface residues.

Secondary structure (8-state, DSSP). The SS8 string is DSSP's per-residue secondary-structure call. α-helix (H) means an i→i+4 H-bond ladder; β-strand (E) means the residue participates in a β-sheet; 3₁₀ (G) and π (I) are tighter and wider helices; T/S are turns/bends; '-' is loop.

pLDDT. For AlphaFold models, the B-factor field carries pLDDT — the model's own estimate of local accuracy on a 0–100 scale. Regions with pLDDT<50 should be treated as essentially unmodeled; they often correspond to intrinsically disordered segments.

Nearest PDB structures. Nearest PDB neighbors are the top structural matches found by Foldseek when searching this structure against the entire Protein Data Bank. Each hit reports a TM-score (0 to 1; >0.5 almost always implies the same fold) and an E-value. These are *structural* homologs — they may share no dete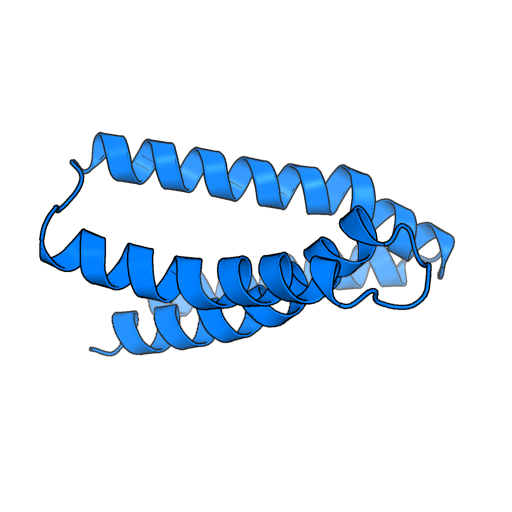ctable sequence similarity.